Protein AF-A0A7C7K443-F1 (afdb_monomer_lite)

pLDDT: mean 88.79, std 10.63, range [49.56, 97.31]

Structure (mmCIF, N/CA/C/O backbone):
data_AF-A0A7C7K443-F1
#
_entry.id   AF-A0A7C7K443-F1
#
loop_
_atom_site.group_PDB
_atom_site.id
_atom_site.type_symbol
_atom_site.label_atom_id
_atom_site.label_alt_id
_atom_site.label_comp_id
_atom_site.label_asym_id
_atom_site.label_entity_id
_atom_site.label_seq_id
_atom_site.pdbx_PDB_ins_code
_atom_site.Cartn_x
_atom_site.Cartn_y
_atom_site.Cartn_z
_atom_site.occupancy
_atom_site.B_iso_or_equiv
_atom_site.auth_seq_id
_atom_site.auth_comp_id
_atom_site.auth_asym_id
_atom_site.auth_atom_id
_atom_site.pdbx_PDB_model_num
ATOM 1 N N . MET A 1 1 ? -5.421 -3.632 -14.852 1.00 86.12 1 MET A N 1
ATOM 2 C CA . MET A 1 1 ? -5.350 -2.474 -13.941 1.00 86.12 1 MET A CA 1
ATOM 3 C C . MET A 1 1 ? -5.935 -2.926 -12.618 1.00 86.12 1 MET A C 1
ATOM 5 O O . MET A 1 1 ? -6.929 -3.644 -12.643 1.00 86.12 1 MET A O 1
ATOM 9 N N . LEU A 1 2 ? -5.268 -2.613 -11.515 1.00 94.25 2 LEU A N 1
ATOM 10 C CA . LEU A 1 2 ? -5.597 -3.068 -10.169 1.00 94.25 2 LEU A CA 1
ATOM 11 C C . LEU A 1 2 ? -6.338 -1.949 -9.429 1.00 94.25 2 LEU A C 1
ATOM 13 O O . LEU A 1 2 ? -5.834 -0.830 -9.347 1.00 94.25 2 LEU A O 1
ATOM 17 N N . LYS A 1 3 ? -7.519 -2.243 -8.890 1.00 96.75 3 LYS A N 1
ATOM 18 C CA . LYS A 1 3 ? -8.283 -1.328 -8.039 1.00 96.75 3 LYS A CA 1
ATOM 19 C C . LYS A 1 3 ? -7.833 -1.488 -6.590 1.00 96.75 3 LYS A C 1
ATOM 21 O O . LYS A 1 3 ? -7.772 -2.604 -6.088 1.00 96.75 3 LYS A O 1
ATOM 26 N N . VAL A 1 4 ? -7.552 -0.391 -5.902 1.00 97.25 4 VAL A N 1
ATOM 27 C CA . VAL A 1 4 ? -7.169 -0.384 -4.486 1.00 97.25 4 VAL A CA 1
ATOM 28 C C . VAL A 1 4 ? -8.264 0.317 -3.702 1.00 97.25 4 VAL A C 1
ATOM 30 O O . VAL A 1 4 ? -8.521 1.497 -3.926 1.00 97.25 4 VAL A O 1
ATOM 33 N N . LEU A 1 5 ? -8.912 -0.418 -2.808 1.00 96.31 5 LEU A N 1
ATOM 34 C CA . LEU A 1 5 ? -9.934 0.067 -1.892 1.00 96.31 5 LEU A CA 1
ATOM 35 C C . LEU A 1 5 ? -9.328 0.181 -0.499 1.00 96.31 5 LEU A C 1
ATOM 37 O O . LEU A 1 5 ? -8.785 -0.794 0.024 1.00 96.31 5 LEU A O 1
ATOM 41 N N . VAL A 1 6 ? -9.399 1.374 0.080 1.00 95.75 6 VAL A N 1
ATOM 42 C CA . VAL A 1 6 ? -8.770 1.706 1.358 1.00 95.75 6 VAL A CA 1
ATOM 43 C C . VAL A 1 6 ? -9.813 2.283 2.300 1.00 95.75 6 VAL A C 1
ATOM 45 O O . VAL A 1 6 ? -10.561 3.179 1.914 1.00 95.75 6 VAL A O 1
ATOM 48 N N . SER A 1 7 ? -9.854 1.795 3.535 1.00 95.44 7 SER A N 1
ATOM 49 C CA . SER A 1 7 ? -10.769 2.293 4.565 1.00 95.44 7 SER A CA 1
ATOM 50 C C . SER A 1 7 ? -10.100 2.328 5.942 1.00 95.44 7 SER A C 1
ATOM 52 O O . SER A 1 7 ? -9.068 1.684 6.157 1.00 95.44 7 SER A O 1
ATOM 54 N N . ALA A 1 8 ? -10.685 3.085 6.869 1.00 94.62 8 ALA A N 1
ATOM 55 C CA . ALA A 1 8 ? -10.281 3.171 8.268 1.00 94.62 8 ALA A CA 1
ATOM 56 C C . ALA A 1 8 ? -11.333 2.518 9.177 1.00 94.62 8 ALA A C 1
ATOM 58 O O . ALA A 1 8 ? -12.533 2.683 8.969 1.00 94.62 8 ALA A O 1
ATOM 59 N N . LEU A 1 9 ? -10.899 1.813 10.225 1.00 92.25 9 LEU A N 1
ATOM 60 C CA . LEU A 1 9 ? -11.819 1.214 11.202 1.00 92.25 9 LEU A CA 1
ATOM 61 C C . LEU A 1 9 ? -12.579 2.257 12.031 1.00 92.25 9 LEU A C 1
ATOM 63 O O . LEU A 1 9 ? -13.736 2.024 12.379 1.00 92.25 9 LEU A O 1
ATOM 67 N N . GLU A 1 10 ? -11.939 3.382 12.358 1.00 90.69 10 GLU A N 1
ATOM 68 C CA . GLU A 1 10 ? -12.550 4.450 13.162 1.00 90.69 10 GLU A CA 1
ATOM 69 C C . GLU A 1 10 ? -13.657 5.223 12.425 1.00 90.69 10 GLU A C 1
ATOM 71 O O . GLU A 1 10 ? -14.458 5.900 13.066 1.00 90.69 10 GLU A O 1
ATOM 76 N N . ASP A 1 11 ? -13.727 5.099 11.097 1.00 78.56 11 ASP A N 1
ATOM 77 C CA . ASP A 1 11 ? -14.683 5.814 10.258 1.00 78.56 11 ASP A CA 1
ATOM 78 C C . ASP A 1 11 ? -15.184 4.931 9.107 1.00 78.56 11 ASP A C 1
ATOM 80 O O . ASP A 1 11 ? -14.651 4.919 7.996 1.00 78.56 11 ASP A O 1
ATOM 84 N N . GLN A 1 12 ? -16.265 4.200 9.385 1.00 64.25 12 GLN A N 1
ATOM 85 C CA . GLN A 1 12 ? -16.879 3.249 8.453 1.00 64.25 12 GLN A CA 1
ATOM 86 C C . GLN A 1 12 ? -17.479 3.906 7.193 1.00 64.25 12 GLN A C 1
ATOM 88 O O . GLN A 1 12 ? -17.895 3.189 6.284 1.00 64.25 12 GLN A O 1
ATOM 93 N N . GLY A 1 13 ? -17.556 5.242 7.128 1.00 70.31 13 GLY A N 1
ATOM 94 C CA . GLY A 1 13 ? -18.099 5.974 5.980 1.00 70.31 13 GLY A CA 1
ATOM 95 C C . GLY A 1 13 ? -17.063 6.368 4.924 1.00 70.31 13 GLY A C 1
ATOM 96 O O . GLY A 1 13 ? -17.442 6.710 3.803 1.00 70.31 13 GLY A O 1
ATOM 97 N N . SER A 1 14 ? -15.772 6.313 5.256 1.00 67.19 14 SER A N 1
ATOM 98 C CA . SER A 1 14 ? -14.699 6.863 4.425 1.00 67.19 14 SER A CA 1
ATOM 99 C C . SER A 1 14 ? -13.952 5.760 3.673 1.00 67.19 14 SER A C 1
ATOM 101 O O . SER A 1 14 ? -12.922 5.254 4.120 1.00 67.19 14 SER A O 1
ATOM 103 N N . GLU A 1 15 ? -14.474 5.371 2.506 1.00 86.94 15 GLU A N 1
ATOM 104 C CA . GLU A 1 15 ? -13.749 4.544 1.532 1.00 86.94 15 GLU A CA 1
ATOM 105 C C . GLU A 1 15 ? -13.021 5.438 0.520 1.00 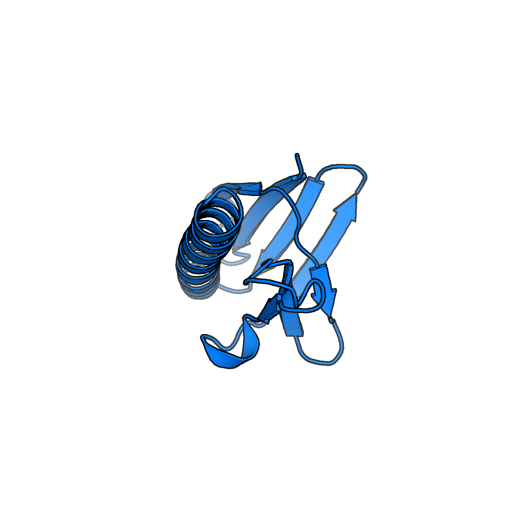86.94 15 GLU A C 1
ATOM 107 O O . GLU A 1 15 ? -13.594 6.377 -0.038 1.00 86.94 15 GLU A O 1
ATOM 112 N N . ARG A 1 16 ? -11.755 5.119 0.239 1.00 92.75 16 ARG A N 1
ATOM 113 C CA . ARG A 1 16 ? -10.986 5.701 -0.865 1.00 92.75 16 ARG A CA 1
ATOM 114 C C . ARG A 1 16 ? -10.682 4.632 -1.898 1.00 92.75 16 ARG A C 1
ATOM 116 O O . ARG A 1 16 ? -10.307 3.514 -1.555 1.00 92.75 16 ARG A O 1
ATOM 123 N N . SER A 1 17 ? -10.815 4.997 -3.168 1.00 94.88 17 SER A N 1
ATOM 124 C CA . SER A 1 17 ? -10.554 4.108 -4.297 1.00 94.88 17 SER A CA 1
ATOM 125 C C . SER A 1 17 ? -9.466 4.688 -5.188 1.00 94.88 17 SER A C 1
ATOM 127 O O . SER A 1 17 ? -9.539 5.849 -5.589 1.00 94.88 17 SER A O 1
ATOM 129 N N . PHE A 1 18 ? -8.505 3.850 -5.561 1.00 95.00 18 PHE A N 1
ATOM 130 C CA . PHE A 1 18 ? -7.419 4.183 -6.479 1.00 95.00 18 PHE A CA 1
ATOM 131 C C . PHE A 1 18 ? -7.300 3.123 -7.568 1.00 95.00 18 PHE A C 1
ATOM 133 O O . PHE A 1 18 ? -7.709 1.977 -7.382 1.00 95.00 18 PHE A O 1
ATOM 140 N N . GLU A 1 19 ? -6.700 3.496 -8.689 1.00 94.75 19 GLU A N 1
ATOM 141 C CA . GLU A 1 19 ? -6.336 2.566 -9.752 1.00 94.75 19 GLU A CA 1
ATOM 142 C C . GLU A 1 19 ? -4.826 2.618 -9.957 1.00 94.75 19 GLU A C 1
ATOM 144 O O . GLU A 1 19 ? -4.243 3.692 -10.104 1.00 94.75 19 GLU A O 1
ATOM 149 N N . VAL A 1 20 ? -4.186 1.451 -9.936 1.00 92.62 20 VAL A N 1
ATOM 150 C CA . VAL A 1 20 ? -2.738 1.306 -10.098 1.00 92.62 20 VAL A CA 1
ATOM 151 C C . VAL A 1 20 ? -2.417 0.192 -11.089 1.00 92.62 20 VAL A C 1
ATOM 153 O O . VAL A 1 20 ? -3.222 -0.708 -11.335 1.00 92.62 20 VAL A O 1
ATOM 156 N N . ALA A 1 21 ? -1.232 0.237 -11.696 1.00 89.00 21 ALA A N 1
ATOM 157 C CA . ALA A 1 21 ? -0.786 -0.834 -12.588 1.00 89.00 21 ALA A CA 1
ATOM 158 C C . ALA A 1 21 ? -0.441 -2.119 -11.817 1.00 89.00 21 ALA A C 1
ATOM 160 O O . ALA A 1 21 ? -0.728 -3.217 -12.290 1.00 89.00 21 ALA A O 1
ATOM 161 N N . ASP A 1 22 ? 0.162 -1.962 -10.640 1.00 91.12 22 ASP A N 1
ATOM 162 C CA . ASP A 1 22 ? 0.630 -3.040 -9.777 1.00 91.12 22 ASP A CA 1
ATOM 163 C C . ASP A 1 22 ? 0.711 -2.547 -8.329 1.00 91.12 22 ASP A C 1
ATOM 165 O O . ASP A 1 22 ? 0.943 -1.364 -8.090 1.00 91.12 22 ASP A O 1
ATOM 169 N N . LEU A 1 23 ? 0.543 -3.453 -7.375 1.00 95.62 23 LEU A N 1
ATOM 170 C CA . LEU A 1 23 ? 0.785 -3.226 -5.956 1.00 95.62 23 LEU A CA 1
ATOM 171 C C . LEU A 1 23 ? 1.080 -4.581 -5.322 1.00 95.62 23 LEU A C 1
ATOM 173 O O . LEU A 1 23 ? 0.347 -5.545 -5.524 1.00 95.62 23 LEU A O 1
ATOM 177 N N . SER A 1 24 ? 2.139 -4.662 -4.533 1.00 95.81 24 SER A N 1
ATOM 178 C CA . SER A 1 24 ? 2.454 -5.840 -3.727 1.00 95.81 24 SER A CA 1
ATOM 179 C C . SER A 1 24 ? 2.538 -5.447 -2.262 1.00 95.81 24 SER A C 1
ATOM 181 O O . SER A 1 24 ? 2.842 -4.298 -1.944 1.00 95.81 24 SER A O 1
ATOM 183 N N . TYR A 1 25 ? 2.289 -6.401 -1.374 1.00 96.94 25 TYR A N 1
ATOM 184 C CA . TYR A 1 25 ? 2.373 -6.199 0.066 1.00 96.94 25 TYR A CA 1
ATOM 185 C C . TYR A 1 25 ? 3.132 -7.356 0.705 1.00 96.94 25 TYR A C 1
ATOM 187 O O . TYR A 1 25 ? 2.814 -8.521 0.462 1.00 96.94 25 TYR A O 1
ATOM 195 N N . ASP A 1 26 ? 4.127 -7.007 1.508 1.00 96.31 26 ASP A N 1
ATOM 196 C CA . ASP A 1 26 ? 4.865 -7.914 2.370 1.00 96.31 26 ASP A CA 1
ATOM 197 C C . ASP A 1 26 ? 4.340 -7.774 3.802 1.00 96.31 26 ASP A C 1
ATOM 199 O O . ASP A 1 26 ? 4.371 -6.687 4.388 1.00 96.31 26 ASP A O 1
ATOM 203 N N . ARG A 1 27 ? 3.830 -8.882 4.344 1.00 93.62 27 ARG A N 1
ATOM 204 C CA . ARG A 1 27 ? 3.212 -8.926 5.670 1.00 93.62 27 ARG A CA 1
ATOM 205 C C . ARG A 1 27 ? 4.242 -8.903 6.794 1.00 93.62 27 ARG A C 1
ATOM 207 O O . ARG A 1 27 ? 3.917 -8.400 7.867 1.00 93.62 27 ARG A O 1
ATOM 214 N N . ASP A 1 28 ? 5.440 -9.431 6.562 1.00 93.62 28 ASP A N 1
ATOM 215 C CA . ASP A 1 28 ? 6.453 -9.553 7.612 1.00 93.62 28 ASP A CA 1
ATOM 216 C C . ASP A 1 28 ? 7.014 -8.168 7.973 1.00 93.62 28 ASP A C 1
ATOM 218 O O . ASP A 1 28 ? 7.175 -7.843 9.149 1.00 93.62 28 ASP A O 1
ATOM 222 N N . ASP A 1 29 ? 7.180 -7.310 6.962 1.00 93.19 29 ASP A N 1
ATOM 223 C CA . ASP A 1 29 ? 7.715 -5.948 7.093 1.00 93.19 29 ASP A CA 1
ATOM 224 C C . ASP A 1 29 ? 6.640 -4.841 7.070 1.00 93.19 29 ASP A C 1
ATOM 226 O O . ASP A 1 29 ? 6.973 -3.658 7.157 1.00 93.19 29 ASP A O 1
ATOM 230 N N . ASN A 1 30 ? 5.358 -5.184 6.896 1.00 94.62 30 ASN A N 1
ATOM 231 C CA . ASN A 1 30 ? 4.287 -4.226 6.576 1.00 94.62 30 ASN A CA 1
ATOM 232 C C . ASN A 1 30 ? 4.637 -3.279 5.413 1.00 94.62 30 ASN A C 1
ATOM 234 O O . ASN A 1 30 ? 4.365 -2.075 5.444 1.00 94.62 30 ASN A O 1
ATOM 238 N N . ASN A 1 31 ? 5.249 -3.824 4.365 1.00 96.44 31 ASN A N 1
ATOM 239 C CA . ASN A 1 31 ? 5.794 -3.032 3.273 1.00 96.44 31 ASN A CA 1
ATOM 240 C C . ASN A 1 31 ? 4.944 -3.172 2.012 1.00 96.44 31 ASN A C 1
ATOM 242 O O . ASN A 1 31 ? 4.847 -4.251 1.426 1.00 96.44 31 ASN A O 1
ATOM 246 N N . PHE A 1 32 ? 4.382 -2.061 1.547 1.00 97.19 32 PHE A N 1
ATOM 247 C CA . PHE A 1 32 ? 3.794 -1.981 0.219 1.00 97.19 32 PHE A CA 1
ATOM 248 C C . PHE A 1 32 ? 4.871 -1.649 -0.802 1.00 97.19 32 PHE A C 1
ATOM 250 O O . PHE A 1 32 ? 5.788 -0.873 -0.537 1.00 97.19 32 PHE A O 1
ATOM 257 N N . SER A 1 33 ? 4.767 -2.218 -1.998 1.00 95.75 33 SER A N 1
ATOM 258 C CA . SER A 1 33 ? 5.691 -1.880 -3.070 1.00 95.75 33 SER A CA 1
ATOM 259 C C . SER A 1 33 ? 5.061 -1.902 -4.449 1.00 95.75 33 SER A C 1
ATOM 261 O O . SER A 1 33 ? 4.172 -2.702 -4.731 1.00 95.75 33 SER A O 1
ATOM 263 N N . MET A 1 34 ? 5.566 -1.036 -5.322 1.00 93.50 34 MET A N 1
ATOM 264 C CA . MET A 1 34 ? 5.191 -0.966 -6.733 1.00 93.50 34 MET A CA 1
ATOM 265 C C . MET A 1 34 ? 6.441 -1.126 -7.587 1.00 93.50 34 MET A C 1
ATOM 267 O O . MET A 1 34 ? 7.475 -0.529 -7.281 1.00 93.50 34 MET A O 1
ATOM 271 N N . ARG A 1 35 ? 6.362 -1.925 -8.655 1.00 88.56 35 ARG A N 1
ATOM 272 C CA . ARG A 1 35 ? 7.451 -2.015 -9.636 1.00 88.56 35 ARG A CA 1
ATOM 273 C C . ARG A 1 35 ? 7.639 -0.666 -10.319 1.00 88.56 35 ARG A C 1
ATOM 275 O O . ARG A 1 35 ? 6.676 -0.100 -10.829 1.00 88.56 35 ARG A O 1
ATOM 282 N N . CYS A 1 36 ? 8.874 -0.187 -10.338 1.00 83.88 36 CYS A N 1
ATOM 283 C CA . CYS A 1 36 ? 9.287 1.024 -11.029 1.00 83.88 36 CYS A CA 1
ATOM 284 C C . CYS A 1 36 ? 10.419 0.633 -11.966 1.00 83.88 36 CYS A C 1
ATOM 286 O O . CYS A 1 36 ? 11.396 0.053 -11.515 1.00 83.88 36 CYS A O 1
ATOM 288 N N . VAL A 1 37 ? 10.278 0.893 -13.260 1.00 75.00 37 VAL A N 1
ATOM 289 C CA . VAL A 1 37 ? 11.344 0.592 -14.217 1.00 75.00 37 VAL A CA 1
ATOM 290 C C . VAL A 1 37 ? 12.165 1.861 -14.394 1.00 75.00 37 VAL A C 1
ATOM 292 O O . VAL A 1 37 ? 11.615 2.880 -14.799 1.00 75.00 37 VAL A O 1
ATOM 295 N N . MET A 1 38 ? 13.453 1.817 -14.063 1.00 70.56 38 MET A N 1
ATOM 296 C CA . MET A 1 38 ? 14.376 2.944 -14.229 1.00 70.56 38 MET A CA 1
ATOM 297 C C . MET A 1 38 ? 15.606 2.479 -15.012 1.00 70.56 38 MET A C 1
ATOM 299 O O . MET A 1 38 ? 16.474 1.797 -14.470 1.00 70.56 38 MET A O 1
ATOM 303 N N . GLY A 1 39 ? 15.682 2.850 -16.293 1.00 70.06 39 GLY A N 1
ATOM 304 C CA . GLY A 1 39 ? 16.731 2.359 -17.194 1.00 70.06 39 GLY A CA 1
ATOM 305 C C . GLY A 1 39 ? 16.681 0.834 -17.354 1.00 70.06 39 GLY A C 1
ATOM 306 O O . GLY A 1 39 ? 15.602 0.253 -17.402 1.00 70.06 39 GLY A O 1
ATOM 307 N N . ASP A 1 40 ? 17.841 0.173 -17.388 1.00 69.00 40 ASP A N 1
ATOM 308 C CA . ASP A 1 40 ? 17.933 -1.284 -17.593 1.00 69.00 40 ASP A CA 1
ATOM 309 C C . ASP A 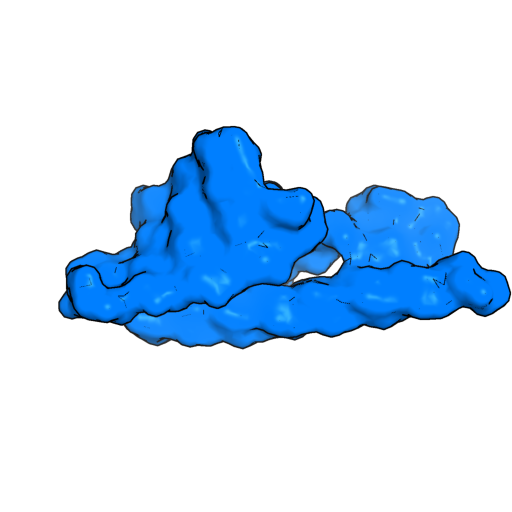1 40 ? 17.569 -2.126 -16.353 1.00 69.00 40 ASP A C 1
ATOM 311 O O . ASP A 1 40 ? 17.535 -3.358 -16.424 1.00 69.00 40 ASP A O 1
ATOM 315 N N . ASP A 1 41 ? 17.308 -1.496 -15.202 1.00 72.38 41 ASP A N 1
ATOM 316 C CA . ASP A 1 41 ? 17.002 -2.200 -13.957 1.00 72.38 41 ASP A CA 1
ATOM 317 C C . ASP A 1 41 ? 15.492 -2.426 -13.792 1.00 72.38 41 ASP A C 1
ATOM 319 O O . ASP A 1 41 ? 14.742 -1.619 -13.235 1.00 72.38 41 ASP A O 1
ATOM 323 N N . TRP A 1 42 ? 15.051 -3.584 -14.278 1.00 65.75 42 TRP A N 1
ATOM 324 C CA . TRP A 1 42 ? 13.668 -4.057 -14.193 1.00 65.75 42 TRP A CA 1
ATOM 325 C C . TRP A 1 42 ? 13.246 -4.501 -12.785 1.00 65.75 42 TRP A C 1
ATOM 327 O O . TRP A 1 42 ? 12.070 -4.814 -12.573 1.00 65.75 42 TRP A O 1
ATOM 337 N N . LEU A 1 43 ? 14.180 -4.580 -11.831 1.00 77.62 43 LEU A N 1
ATOM 338 C CA . LEU A 1 43 ? 13.918 -5.073 -10.478 1.00 77.62 43 LEU A CA 1
ATOM 339 C C . LEU A 1 43 ? 13.647 -3.949 -9.476 1.00 77.62 43 LEU A C 1
ATOM 341 O O . LEU A 1 43 ? 13.330 -4.245 -8.320 1.00 77.62 43 LEU A O 1
ATOM 345 N N . GLN A 1 44 ? 13.719 -2.681 -9.889 1.00 84.44 44 GLN A N 1
ATOM 346 C CA . GLN A 1 44 ? 13.473 -1.578 -8.968 1.00 84.44 44 GLN A CA 1
ATOM 347 C C . GLN A 1 44 ? 12.017 -1.520 -8.506 1.00 84.44 44 GLN A C 1
ATOM 349 O O . GLN A 1 44 ? 11.052 -1.818 -9.220 1.00 84.44 44 GLN A O 1
ATOM 354 N N . ARG A 1 45 ? 11.860 -1.147 -7.236 1.00 90.00 45 ARG A N 1
ATOM 355 C CA . ARG A 1 45 ? 10.564 -1.040 -6.573 1.00 90.00 45 ARG A CA 1
ATOM 356 C C . ARG A 1 45 ? 10.527 0.224 -5.731 1.00 90.00 45 ARG A C 1
ATOM 358 O O . ARG A 1 45 ? 11.459 0.496 -4.974 1.00 90.00 45 ARG A O 1
ATOM 365 N N . VAL A 1 46 ? 9.424 0.956 -5.804 1.00 92.25 46 VAL A N 1
ATOM 366 C CA . VAL A 1 46 ? 9.101 1.977 -4.803 1.00 92.25 46 VAL A CA 1
ATOM 367 C C . VAL A 1 46 ? 8.537 1.239 -3.601 1.00 92.25 46 VAL A C 1
ATOM 369 O O . VAL A 1 46 ? 7.577 0.491 -3.752 1.00 92.25 46 VAL A O 1
ATOM 372 N N . ASN A 1 47 ? 9.147 1.408 -2.431 1.00 94.19 47 ASN A N 1
ATOM 373 C CA . ASN A 1 47 ? 8.772 0.704 -1.208 1.00 94.19 47 ASN A CA 1
ATOM 374 C C . ASN A 1 47 ? 8.236 1.701 -0.183 1.00 94.19 47 ASN A C 1
ATOM 376 O O . ASN A 1 47 ? 8.860 2.739 0.043 1.00 94.19 47 ASN A O 1
ATOM 380 N N . SER A 1 48 ? 7.120 1.378 0.464 1.00 95.25 48 SER A N 1
ATOM 381 C CA . SER A 1 48 ? 6.517 2.242 1.478 1.00 95.25 48 SER A CA 1
ATOM 382 C C . SER A 1 48 ? 7.399 2.374 2.704 1.00 95.25 48 SER A C 1
ATOM 384 O O . SER A 1 48 ? 7.519 3.478 3.220 1.00 95.25 48 SER A O 1
ATOM 386 N N . LYS A 1 49 ? 8.091 1.302 3.112 1.00 92.06 49 LYS A N 1
ATOM 387 C CA . LYS A 1 49 ? 8.883 1.272 4.354 1.00 92.06 49 LYS A CA 1
ATOM 388 C C . LYS A 1 49 ? 10.003 2.312 4.447 1.00 92.06 49 LYS A C 1
ATOM 390 O O . LYS A 1 49 ? 10.478 2.590 5.540 1.00 92.06 49 LYS A O 1
ATOM 395 N N . TYR A 1 50 ? 10.443 2.872 3.320 1.00 89.00 50 TYR A N 1
ATOM 396 C CA . TYR A 1 50 ? 11.466 3.925 3.296 1.00 89.00 50 TYR A CA 1
ATOM 397 C C . TYR A 1 50 ? 10.882 5.342 3.352 1.00 89.00 50 TYR A C 1
ATOM 399 O O . TYR A 1 50 ? 11.626 6.295 3.565 1.00 89.00 50 TYR A O 1
ATOM 407 N N . GLU A 1 51 ? 9.573 5.493 3.148 1.00 88.88 51 GLU A N 1
ATOM 408 C CA . GLU A 1 51 ? 8.889 6.790 3.079 1.00 88.88 51 GLU A CA 1
ATOM 409 C C . GLU A 1 51 ? 7.873 6.972 4.213 1.00 88.88 51 GLU A C 1
ATOM 411 O O . GLU A 1 51 ? 7.645 8.093 4.665 1.00 88.88 51 GLU A O 1
ATOM 416 N N . CYS A 1 52 ? 7.259 5.886 4.681 1.00 89.00 52 CYS A N 1
ATOM 417 C CA . CYS A 1 52 ? 6.260 5.908 5.738 1.00 89.00 52 CYS A CA 1
ATOM 418 C C . CYS A 1 52 ? 6.177 4.570 6.483 1.00 89.00 52 CYS A C 1
ATOM 420 O O . CYS A 1 52 ? 6.399 3.497 5.921 1.00 89.00 52 CYS A O 1
ATOM 422 N N . GLU A 1 53 ? 5.814 4.644 7.762 1.00 90.31 53 GLU A N 1
ATOM 423 C CA . GLU A 1 53 ? 5.447 3.475 8.555 1.00 90.31 53 GLU A CA 1
ATOM 424 C C . GLU A 1 53 ? 3.933 3.271 8.444 1.00 90.31 53 GLU A C 1
ATOM 426 O O . GLU A 1 53 ? 3.150 4.165 8.765 1.00 90.31 53 GLU A O 1
ATOM 431 N N . LEU A 1 54 ? 3.524 2.101 7.959 1.00 92.88 54 LEU A N 1
ATOM 432 C CA . LEU A 1 54 ? 2.127 1.735 7.751 1.00 92.88 54 LEU A CA 1
ATOM 433 C C . LEU A 1 54 ? 1.819 0.471 8.547 1.00 92.88 54 LEU A C 1
ATOM 435 O O . LEU A 1 54 ? 2.632 -0.451 8.580 1.00 92.88 54 LEU A O 1
ATOM 439 N N . LYS A 1 55 ? 0.641 0.407 9.173 1.00 94.88 55 LYS A N 1
ATOM 440 C CA . LYS A 1 55 ? 0.207 -0.758 9.962 1.00 94.88 55 LYS A CA 1
ATOM 441 C C . LYS A 1 55 ? -1.195 -1.201 9.542 1.00 94.88 55 LYS A C 1
ATOM 443 O O . LYS A 1 55 ? -2.153 -1.052 10.308 1.00 94.88 55 LYS A O 1
ATOM 448 N N . PRO A 1 56 ? -1.345 -1.729 8.312 1.00 95.94 56 PRO A N 1
ATOM 449 C CA . PRO A 1 56 ? -2.641 -2.205 7.858 1.00 95.94 56 PRO A CA 1
ATOM 450 C C . PRO A 1 56 ? -3.118 -3.347 8.763 1.00 95.94 56 PRO A C 1
ATOM 452 O O . PRO A 1 56 ? -2.372 -4.264 9.097 1.00 95.94 56 PRO A O 1
ATOM 455 N N . GLN A 1 57 ? -4.384 -3.291 9.151 1.00 96.12 57 GLN A N 1
ATOM 456 C CA . GLN A 1 57 ? -5.050 -4.333 9.930 1.00 96.12 57 GLN A CA 1
ATOM 457 C C . GLN A 1 57 ? -5.476 -5.494 9.031 1.00 96.12 57 GLN A C 1
ATOM 459 O O . GLN A 1 57 ? -5.440 -6.659 9.426 1.00 96.12 57 GLN A O 1
ATOM 464 N N . ILE A 1 58 ? -5.883 -5.171 7.801 1.00 95.75 58 ILE A N 1
ATOM 465 C CA . ILE A 1 58 ? -6.297 -6.141 6.792 1.00 95.75 58 ILE A CA 1
ATOM 466 C C . ILE A 1 58 ? -5.676 -5.732 5.463 1.00 95.75 58 ILE A C 1
ATOM 468 O O . ILE A 1 58 ? -5.819 -4.590 5.037 1.00 95.75 58 ILE A O 1
ATOM 472 N N . VAL A 1 59 ? -5.044 -6.689 4.788 1.00 97.31 59 VAL A N 1
ATOM 473 C CA . VAL A 1 59 ? -4.708 -6.595 3.366 1.00 97.31 59 VAL A CA 1
ATOM 474 C C . VAL A 1 59 ? -5.217 -7.861 2.695 1.00 97.31 59 VAL A C 1
ATOM 476 O O . VAL A 1 59 ? -4.849 -8.969 3.092 1.00 97.31 59 VAL A O 1
ATOM 479 N N . ARG A 1 60 ? -6.090 -7.718 1.698 1.00 97.19 60 ARG A N 1
ATOM 480 C CA . ARG A 1 60 ? -6.587 -8.842 0.897 1.00 97.19 60 ARG A CA 1
ATOM 481 C C . ARG A 1 60 ? -6.510 -8.528 -0.583 1.00 97.19 60 ARG A C 1
ATOM 483 O O . ARG A 1 60 ? -7.043 -7.521 -1.032 1.00 97.19 60 ARG A O 1
ATOM 490 N N . PHE A 1 61 ? -5.900 -9.442 -1.322 1.00 96.12 61 PHE A N 1
ATOM 491 C CA . PHE A 1 61 ? -5.888 -9.444 -2.778 1.00 96.12 61 PHE A CA 1
ATOM 492 C C . PHE A 1 61 ? -6.992 -10.381 -3.268 1.00 96.12 61 PHE A C 1
ATOM 494 O O . PHE A 1 61 ? -7.075 -11.523 -2.812 1.00 96.12 61 PHE A O 1
ATOM 501 N N . SER A 1 62 ? -7.843 -9.897 -4.167 1.00 94.75 62 SER A N 1
ATOM 502 C CA . SER A 1 62 ? -8.889 -10.679 -4.826 1.00 94.75 62 SER A CA 1
ATOM 503 C C . SER A 1 62 ? -9.010 -10.222 -6.272 1.00 94.75 62 SER A C 1
ATOM 505 O O . SER A 1 62 ? -9.423 -9.094 -6.531 1.00 94.75 62 SER A O 1
ATOM 507 N N . ASP A 1 63 ? -8.666 -11.096 -7.215 1.00 91.94 63 ASP A N 1
ATOM 508 C CA . ASP A 1 63 ? -8.645 -10.797 -8.650 1.00 91.94 63 ASP A CA 1
ATOM 509 C C . ASP A 1 63 ? -7.878 -9.497 -8.962 1.00 91.94 63 ASP A C 1
ATOM 511 O O . ASP A 1 63 ? -6.670 -9.408 -8.752 1.00 91.94 63 ASP A O 1
ATOM 515 N N . ASN A 1 64 ? -8.595 -8.474 -9.431 1.00 94.88 64 ASN A N 1
ATOM 516 C CA . ASN A 1 64 ? -8.069 -7.157 -9.777 1.00 94.88 64 ASN A CA 1
ATOM 517 C C . ASN A 1 64 ? -8.358 -6.106 -8.696 1.00 94.88 64 ASN A C 1
ATOM 519 O O . ASN A 1 64 ? -8.324 -4.913 -8.993 1.00 94.88 64 ASN A O 1
ATOM 523 N N . VAL A 1 65 ? -8.676 -6.521 -7.470 1.00 95.88 65 VAL A N 1
ATOM 524 C CA . VAL A 1 65 ? -8.993 -5.628 -6.354 1.00 95.88 65 VAL A CA 1
ATOM 525 C C . VAL A 1 65 ? -8.111 -5.944 -5.149 1.00 95.88 65 VAL A C 1
ATOM 527 O O . VAL A 1 65 ? -7.941 -7.100 -4.761 1.00 95.88 65 VAL A O 1
ATOM 530 N N . VAL A 1 66 ? -7.574 -4.902 -4.524 1.00 97.06 66 VAL A N 1
ATOM 531 C CA . VAL A 1 66 ? -6.904 -4.967 -3.226 1.00 97.06 66 VAL A CA 1
ATOM 532 C C . VAL A 1 66 ? -7.746 -4.216 -2.215 1.00 97.06 66 VAL A C 1
ATOM 534 O O . VAL A 1 66 ? -8.055 -3.047 -2.420 1.00 97.06 66 VAL A O 1
ATOM 537 N N . PHE A 1 67 ? -8.092 -4.880 -1.121 1.00 96.38 67 PHE A N 1
ATOM 538 C CA . PHE A 1 67 ? -8.758 -4.276 0.024 1.00 96.38 67 PHE A CA 1
ATOM 539 C C . PHE A 1 67 ? -7.740 -4.063 1.136 1.00 96.38 67 PHE A C 1
ATOM 541 O O . PHE A 1 67 ? -7.089 -5.020 1.569 1.00 96.38 67 PHE A O 1
ATOM 548 N N . ILE A 1 68 ? -7.615 -2.823 1.595 1.00 97.12 68 ILE A N 1
ATOM 549 C CA . ILE A 1 68 ? -6.695 -2.414 2.652 1.00 97.12 68 ILE A CA 1
ATOM 550 C C . ILE A 1 68 ? -7.504 -1.714 3.738 1.00 97.12 68 ILE A C 1
ATOM 552 O O . ILE A 1 68 ? -8.241 -0.769 3.470 1.00 97.12 68 ILE A O 1
ATOM 556 N N . VAL A 1 69 ? -7.364 -2.174 4.974 1.00 96.19 69 VAL A N 1
ATOM 557 C CA . VAL A 1 69 ? -8.017 -1.560 6.132 1.00 96.19 69 VAL A CA 1
ATOM 558 C C . VAL A 1 69 ? -6.948 -1.104 7.104 1.00 96.19 69 VAL A C 1
ATOM 560 O O . VAL A 1 69 ? -6.124 -1.912 7.535 1.00 96.19 69 VAL A O 1
ATOM 563 N N . PHE A 1 70 ? -6.980 0.173 7.464 1.00 96.00 70 PHE A N 1
ATOM 564 C CA . PHE A 1 70 ? -6.136 0.770 8.494 1.00 96.00 70 PHE A CA 1
ATOM 565 C C . PHE A 1 70 ? -6.913 0.993 9.793 1.00 96.00 70 PHE A C 1
ATOM 567 O O . PHE A 1 70 ? -8.144 0.939 9.813 1.00 96.00 70 PHE A O 1
ATOM 574 N N . GLY A 1 71 ? -6.195 1.230 10.893 1.00 94.50 71 GLY A N 1
ATOM 575 C CA . GLY A 1 71 ? -6.831 1.568 12.165 1.00 94.50 71 GLY A CA 1
ATOM 576 C C . GLY A 1 71 ? -7.465 2.958 12.124 1.00 94.50 71 GLY A C 1
ATOM 577 O O . GLY A 1 71 ? -8.581 3.133 12.611 1.00 94.50 71 GLY A O 1
ATOM 578 N N . SER A 1 72 ? -6.779 3.911 11.488 1.00 93.88 72 SER A N 1
ATOM 579 C CA . SER A 1 72 ? -7.141 5.332 11.486 1.00 93.88 72 SER A CA 1
ATOM 580 C C . SER A 1 72 ? -7.190 5.969 10.09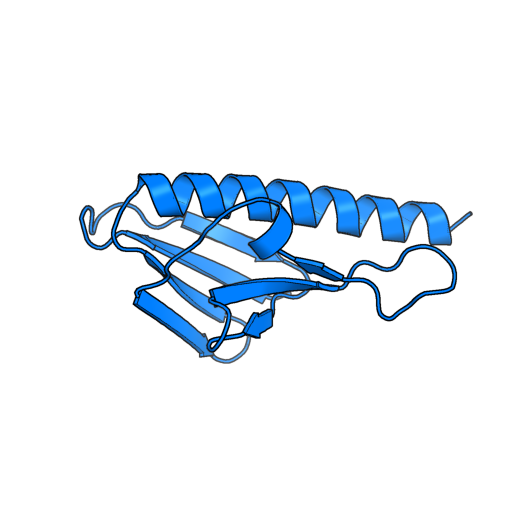4 1.00 93.88 72 SER A C 1
ATOM 582 O O . SER A 1 72 ? -6.521 5.526 9.158 1.00 93.88 72 SER A O 1
ATOM 584 N N . ASN A 1 73 ? -7.938 7.066 9.966 1.00 92.56 73 ASN A N 1
ATOM 585 C CA . ASN A 1 73 ? -7.978 7.912 8.770 1.00 92.56 73 ASN A CA 1
ATOM 586 C C . ASN A 1 73 ? -6.621 8.572 8.485 1.00 92.56 73 ASN A C 1
ATOM 588 O O . ASN A 1 73 ? -6.275 8.792 7.327 1.00 92.56 73 ASN A O 1
ATOM 592 N N . ILE A 1 74 ? -5.821 8.835 9.523 1.00 93.00 74 ILE A N 1
ATOM 593 C CA . ILE A 1 74 ? -4.461 9.369 9.371 1.00 93.00 74 ILE A CA 1
ATOM 594 C C . ILE A 1 74 ? -3.587 8.385 8.584 1.00 93.00 74 ILE A C 1
ATOM 596 O O . ILE A 1 74 ? -2.847 8.788 7.690 1.00 93.00 74 ILE A O 1
ATOM 600 N N . GLU A 1 75 ? -3.680 7.089 8.873 1.00 93.81 75 GLU A N 1
ATOM 601 C CA . GLU A 1 75 ? -2.941 6.067 8.125 1.00 93.81 75 GLU A CA 1
ATOM 602 C C . GLU A 1 75 ? -3.440 5.938 6.683 1.00 93.81 75 GLU A C 1
ATOM 604 O O . GLU A 1 75 ? -2.627 5.775 5.774 1.00 93.81 75 GLU A O 1
ATOM 609 N N . VAL A 1 76 ? -4.752 6.082 6.455 1.00 94.62 76 VAL A N 1
ATOM 610 C CA . VAL A 1 76 ? -5.320 6.164 5.099 1.00 94.62 76 VAL A CA 1
ATOM 611 C C . VAL A 1 76 ? -4.727 7.356 4.338 1.00 94.62 76 VAL A C 1
ATOM 613 O O . VAL A 1 76 ? -4.302 7.194 3.195 1.00 94.62 76 VAL A O 1
ATOM 616 N N . ASP A 1 77 ? -4.636 8.534 4.966 1.00 94.38 77 ASP A N 1
ATOM 617 C CA . ASP A 1 77 ? -4.022 9.733 4.377 1.00 94.38 77 ASP A CA 1
ATOM 618 C C . ASP A 1 77 ? -2.542 9.529 4.038 1.00 94.38 77 ASP A C 1
ATOM 620 O O . ASP A 1 77 ? -2.075 9.952 2.976 1.00 94.38 77 ASP A O 1
ATOM 624 N N . VAL A 1 78 ? -1.786 8.902 4.941 1.00 95.62 78 VAL A N 1
ATOM 625 C CA . VAL A 1 78 ? -0.363 8.604 4.734 1.00 95.62 78 VAL A CA 1
ATOM 626 C C . VAL A 1 78 ? -0.191 7.615 3.584 1.00 95.62 78 VAL A C 1
ATOM 628 O O . VAL A 1 78 ? 0.621 7.861 2.688 1.00 95.62 78 VAL A O 1
ATOM 631 N N . PHE A 1 79 ? -0.988 6.545 3.562 1.00 96.19 79 PHE A N 1
ATOM 632 C CA . PHE A 1 79 ? -0.975 5.566 2.481 1.00 96.19 79 PHE A CA 1
ATOM 633 C C . PHE A 1 79 ? -1.335 6.203 1.139 1.00 96.19 79 PHE A C 1
ATOM 635 O O . PHE A 1 79 ? -0.636 5.973 0.15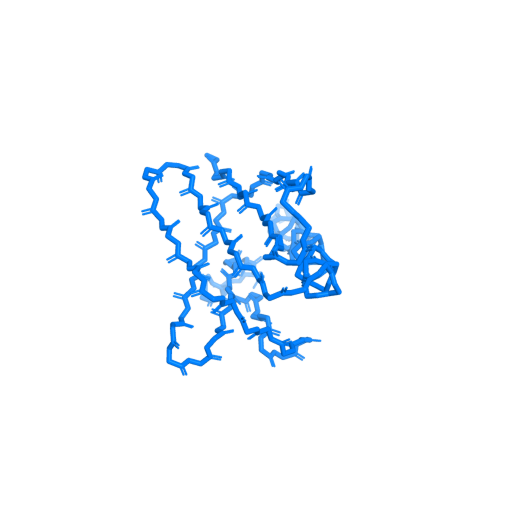6 1.00 96.19 79 PHE A O 1
ATOM 642 N N . GLU A 1 80 ? -2.369 7.046 1.086 1.00 95.69 80 GLU A N 1
ATOM 643 C CA . GLU A 1 80 ? -2.747 7.755 -0.139 1.00 95.69 80 GLU A CA 1
ATOM 644 C C . GLU A 1 80 ? -1.607 8.639 -0.657 1.00 95.69 80 GLU A C 1
ATOM 646 O O . GLU A 1 80 ? -1.295 8.613 -1.852 1.00 95.69 80 GLU A O 1
ATOM 651 N N . LYS A 1 81 ? -0.969 9.420 0.223 1.00 95.81 81 LYS A N 1
ATOM 652 C CA . LYS A 1 81 ? 0.161 10.280 -0.160 1.00 95.81 81 LYS A CA 1
ATOM 653 C C . LYS A 1 81 ? 1.308 9.461 -0.736 1.00 95.81 81 LYS A C 1
ATOM 655 O O . LYS A 1 81 ? 1.842 9.820 -1.788 1.00 95.81 81 LYS A O 1
ATOM 660 N N . TRP A 1 82 ? 1.655 8.356 -0.079 1.00 96.31 82 TRP A N 1
ATOM 661 C CA . TRP A 1 82 ? 2.673 7.443 -0.582 1.00 96.31 82 TRP A CA 1
ATOM 662 C C . TRP A 1 82 ? 2.270 6.836 -1.931 1.00 96.31 82 TRP A C 1
ATOM 664 O O . TRP A 1 82 ? 3.065 6.864 -2.866 1.00 96.31 82 TRP A O 1
ATOM 674 N N . LEU A 1 83 ? 1.030 6.362 -2.079 1.00 95.69 83 LEU A N 1
ATOM 675 C CA . LEU A 1 83 ? 0.550 5.724 -3.305 1.00 95.69 83 LEU A CA 1
ATOM 676 C C . LEU A 1 83 ? 0.606 6.682 -4.503 1.00 95.69 83 LEU A C 1
ATOM 678 O O . LEU A 1 83 ? 1.071 6.307 -5.578 1.00 95.69 83 LEU A O 1
ATOM 682 N N . ARG A 1 84 ? 0.196 7.942 -4.315 1.00 94.69 84 ARG A N 1
ATOM 683 C CA . ARG A 1 84 ? 0.293 8.986 -5.350 1.00 94.69 84 ARG A CA 1
ATOM 684 C C . ARG A 1 84 ? 1.746 9.307 -5.709 1.00 94.69 84 ARG A C 1
ATOM 686 O O . ARG A 1 84 ? 2.067 9.433 -6.887 1.00 94.69 84 ARG A O 1
ATOM 693 N N . SER A 1 85 ? 2.625 9.408 -4.710 1.00 93.50 85 SER A N 1
ATOM 694 C CA . SER A 1 85 ? 4.070 9.589 -4.915 1.00 93.50 85 SER A CA 1
ATOM 695 C C . SER A 1 85 ? 4.671 8.426 -5.714 1.00 93.50 85 SER A C 1
ATOM 697 O O . SER A 1 85 ? 5.378 8.641 -6.699 1.00 93.50 85 SER A O 1
ATOM 699 N N . ALA A 1 86 ? 4.337 7.188 -5.342 1.00 92.25 86 ALA A N 1
ATOM 700 C CA . ALA A 1 86 ? 4.799 5.982 -6.014 1.00 92.25 86 ALA A CA 1
ATOM 701 C C . ALA A 1 86 ? 4.317 5.916 -7.468 1.00 92.25 86 ALA A C 1
ATOM 703 O O . ALA A 1 86 ? 5.121 5.631 -8.351 1.00 92.25 86 ALA A O 1
ATOM 704 N N . LEU A 1 87 ? 3.049 6.248 -7.735 1.00 92.38 87 LEU A N 1
ATOM 705 C CA . LEU A 1 87 ? 2.510 6.334 -9.095 1.00 92.38 87 LEU A CA 1
ATOM 706 C C . LEU A 1 87 ? 3.297 7.315 -9.965 1.00 92.38 87 LEU A C 1
ATOM 708 O O . LEU A 1 87 ? 3.719 6.942 -11.057 1.00 92.38 87 LEU A O 1
ATOM 712 N N . ASN A 1 88 ? 3.569 8.522 -9.462 1.00 90.38 88 ASN A N 1
ATOM 713 C CA . ASN A 1 88 ? 4.354 9.513 -10.199 1.00 90.38 88 ASN A CA 1
ATOM 714 C C . ASN A 1 88 ? 5.759 8.988 -10.533 1.00 90.38 88 ASN A C 1
ATOM 716 O O . ASN A 1 88 ? 6.191 9.086 -11.679 1.00 90.38 88 ASN A O 1
ATOM 720 N N . LYS A 1 89 ? 6.449 8.364 -9.567 1.00 88.00 89 LYS A N 1
ATOM 721 C CA . LYS A 1 89 ? 7.782 7.770 -9.786 1.00 88.00 89 LYS A CA 1
ATOM 722 C C . LYS A 1 89 ? 7.752 6.658 -10.835 1.00 88.00 89 LYS A C 1
ATOM 724 O O . LYS A 1 89 ? 8.642 6.583 -11.679 1.00 88.00 89 LYS A O 1
ATOM 729 N N . VAL A 1 90 ? 6.727 5.806 -10.796 1.00 87.00 90 VAL A N 1
ATOM 730 C CA . VAL A 1 90 ? 6.535 4.725 -11.772 1.00 87.00 90 VAL A CA 1
ATOM 731 C C . VAL A 1 90 ? 6.291 5.297 -13.170 1.00 87.00 90 VAL A C 1
ATOM 733 O O . VAL A 1 90 ? 6.913 4.847 -14.131 1.00 87.00 90 VAL A O 1
ATOM 736 N N . GLU A 1 91 ? 5.436 6.312 -13.300 1.00 85.38 91 GLU A N 1
ATOM 737 C CA . GLU A 1 91 ? 5.184 6.988 -14.577 1.00 85.38 91 GLU A CA 1
ATOM 738 C C . GLU A 1 91 ? 6.430 7.685 -15.137 1.00 85.38 91 GLU A C 1
ATOM 740 O O . GLU A 1 91 ? 6.688 7.612 -16.340 1.00 85.38 91 GLU A O 1
ATOM 745 N N . GLU A 1 92 ? 7.213 8.351 -14.289 1.00 83.00 92 GLU A N 1
ATOM 746 C CA . GLU A 1 92 ? 8.479 8.980 -14.676 1.00 83.00 92 GLU A CA 1
ATOM 747 C C . GLU A 1 92 ? 9.501 7.952 -15.164 1.00 83.00 92 GLU A C 1
ATOM 749 O O . GLU A 1 92 ? 10.098 8.152 -16.224 1.00 83.00 92 GLU A O 1
ATOM 754 N N . GLY A 1 93 ? 9.644 6.828 -14.457 1.00 76.69 93 GLY A N 1
ATOM 755 C CA . GLY A 1 93 ? 10.504 5.720 -14.875 1.00 76.69 93 GLY A CA 1
ATOM 756 C C . GLY A 1 93 ? 10.133 5.166 -16.257 1.00 76.69 93 GLY A C 1
ATOM 757 O O . GLY A 1 93 ? 10.993 4.951 -17.112 1.00 76.69 93 GLY A O 1
ATOM 758 N N . TYR A 1 94 ? 8.836 5.039 -16.553 1.00 70.00 94 TYR A N 1
ATOM 759 C CA . TYR A 1 94 ? 8.392 4.647 -17.896 1.00 70.00 94 TYR A CA 1
ATOM 760 C C . TYR A 1 94 ? 8.683 5.699 -18.974 1.00 70.00 94 TYR A C 1
ATOM 762 O O . TYR A 1 94 ? 8.911 5.336 -20.131 1.00 70.00 94 TYR A O 1
ATOM 770 N N . LYS A 1 95 ? 8.662 6.996 -18.640 1.00 71.19 95 LYS A N 1
ATOM 771 C CA . LYS A 1 95 ? 8.959 8.071 -19.602 1.00 71.19 95 LYS A CA 1
ATOM 7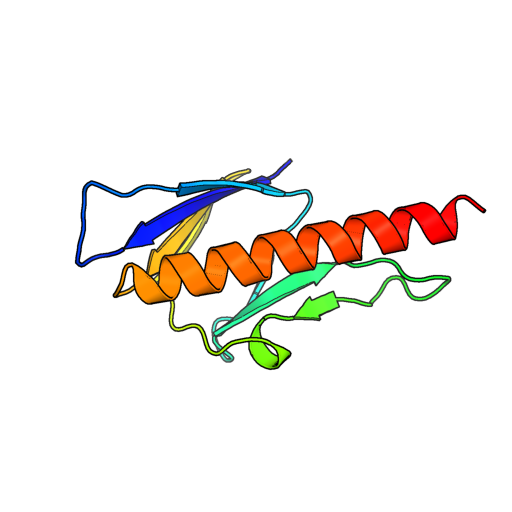72 C C . LYS A 1 95 ? 10.437 8.101 -19.982 1.00 71.19 95 LYS A C 1
ATOM 774 O O . LYS A 1 95 ? 10.732 8.274 -21.161 1.00 71.19 95 LYS A O 1
ATOM 779 N N . THR A 1 96 ? 11.348 7.903 -19.030 1.00 62.16 96 THR A N 1
ATOM 780 C CA . THR A 1 96 ? 12.801 7.917 -19.291 1.00 62.16 96 THR A CA 1
ATOM 781 C C . THR A 1 96 ? 13.267 6.745 -20.161 1.00 62.16 96 THR A C 1
ATOM 783 O O . THR A 1 96 ? 14.273 6.869 -20.846 1.00 62.16 96 THR A O 1
ATOM 786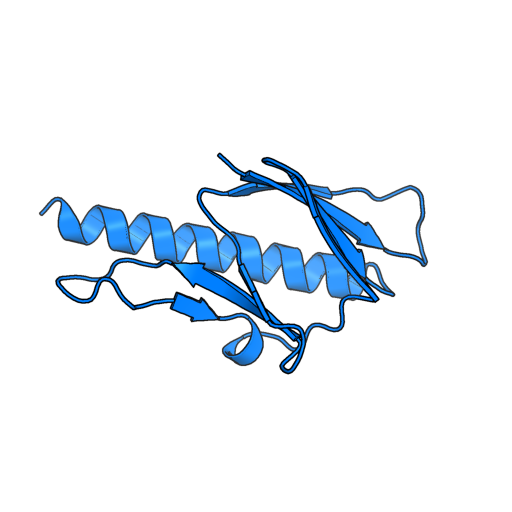 N N . MET A 1 97 ? 12.501 5.652 -20.206 1.00 59.00 97 MET A N 1
ATOM 787 C CA . MET A 1 97 ? 12.737 4.476 -21.060 1.00 59.00 97 MET A CA 1
ATOM 788 C C . MET A 1 97 ? 12.282 4.625 -22.520 1.00 59.00 97 MET A C 1
ATOM 790 O O . MET A 1 97 ? 12.663 3.818 -23.363 1.00 59.00 97 MET A O 1
ATOM 794 N N . ARG A 1 98 ? 11.415 5.598 -22.832 1.00 58.78 98 ARG A N 1
ATOM 795 C CA . ARG A 1 98 ? 10.948 5.864 -24.209 1.00 58.78 98 ARG A CA 1
ATOM 796 C C . ARG A 1 98 ? 11.814 6.894 -24.948 1.00 58.78 98 ARG A C 1
ATOM 798 O O . ARG A 1 98 ? 11.412 7.332 -26.026 1.00 58.78 98 ARG A O 1
ATOM 805 N N . GLY A 1 99 ? 12.931 7.303 -24.341 1.00 49.56 99 GLY A N 1
ATOM 806 C CA . GLY A 1 99 ? 13.960 8.142 -24.958 1.00 49.56 99 GLY A CA 1
ATOM 807 C C . GLY A 1 99 ? 14.804 7.369 -25.957 1.00 49.56 99 GLY A C 1
ATOM 808 O O . GLY A 1 99 ? 15.145 6.207 -25.652 1.00 49.56 99 GLY A O 1
#

Secondary structure (DSSP, 8-state):
-EEEEEEETTEEEEEEEEEES--EEETTTTEEEEE--BTTBTT-EEEGGGT-----SEEEEETTEEEEEESSHHHHHHHHHHHHHHHHHHHHHHHHTT-

Radius of gyration: 13.77 Å; chains: 1; bounding box: 36×21×38 Å

Sequence (99 aa):
MLKVLVSALEDQGSERSFEVADLSYDRDDNNFSMRCVMGDDWLQRVNSKYECELKPQIVRFSDNVVFIVFGSNIEVDVFEKWLRSALNKVEEGYKTMRG

Foldseek 3Di:
DAKEWEEAPVDPPDIDIDDDPDWDADPVQRKIWDQAAAPPDRPDILILSVPDDADWPDWDDDDRYIYTYGHDVVNVVSVVVSVVVRRVRRVVRVVVVVD